Protein AF-A0A9D7EDC9-F1 (afdb_monomer)

Structure (mmCIF, N/CA/C/O backbone):
data_AF-A0A9D7EDC9-F1
#
_entry.id   AF-A0A9D7EDC9-F1
#
loop_
_atom_site.group_PDB
_atom_site.id
_atom_site.type_symbol
_atom_site.label_atom_id
_atom_site.label_alt_id
_atom_site.label_comp_id
_atom_site.label_asym_id
_atom_site.label_entity_id
_atom_site.label_seq_id
_atom_site.pdbx_PDB_ins_code
_atom_site.Cartn_x
_atom_site.Cartn_y
_atom_site.Cartn_z
_atom_site.occupancy
_atom_site.B_iso_or_equiv
_atom_site.auth_seq_id
_atom_site.auth_comp_id
_atom_site.auth_asym_id
_atom_site.auth_atom_id
_atom_site.pdbx_PDB_model_num
ATOM 1 N N . MET A 1 1 ? 20.509 -3.821 -21.808 1.00 54.62 1 MET A N 1
ATOM 2 C CA . MET A 1 1 ? 20.267 -2.804 -20.763 1.00 54.62 1 MET A CA 1
ATOM 3 C C . MET A 1 1 ? 21.553 -2.611 -19.961 1.00 54.62 1 MET A C 1
ATOM 5 O O . MET A 1 1 ? 22.089 -3.601 -19.484 1.00 54.62 1 MET A O 1
ATOM 9 N N . ASN A 1 2 ? 22.104 -1.391 -19.875 1.00 58.62 2 ASN A N 1
ATOM 10 C CA . ASN A 1 2 ? 23.350 -1.155 -19.127 1.00 58.62 2 ASN A CA 1
ATOM 11 C C . ASN A 1 2 ? 23.104 -1.419 -17.639 1.00 58.62 2 ASN A C 1
ATOM 13 O O . ASN A 1 2 ? 22.268 -0.752 -17.029 1.00 58.62 2 ASN A O 1
ATOM 17 N N . SER A 1 3 ? 23.853 -2.354 -17.060 1.00 67.19 3 SER A N 1
ATOM 18 C CA . SER A 1 3 ? 23.804 -2.775 -15.651 1.00 67.19 3 SER A CA 1
ATOM 19 C C . SER A 1 3 ? 23.812 -1.598 -14.663 1.00 67.19 3 SER A C 1
ATOM 21 O O . SER A 1 3 ? 23.174 -1.660 -13.618 1.00 67.19 3 SER A O 1
ATOM 23 N N . GLN A 1 4 ? 24.426 -0.473 -15.038 1.00 73.06 4 GLN A N 1
ATOM 24 C CA . GLN A 1 4 ? 24.427 0.774 -14.268 1.00 73.06 4 GLN A CA 1
ATOM 25 C C . GLN A 1 4 ? 23.035 1.402 -14.064 1.00 73.06 4 GLN A C 1
ATOM 27 O O . GLN A 1 4 ? 22.749 1.901 -12.979 1.00 73.06 4 GLN A O 1
ATOM 32 N N . LYS A 1 5 ? 22.142 1.362 -15.065 1.00 70.62 5 LYS A N 1
ATOM 33 C CA . LYS A 1 5 ? 20.7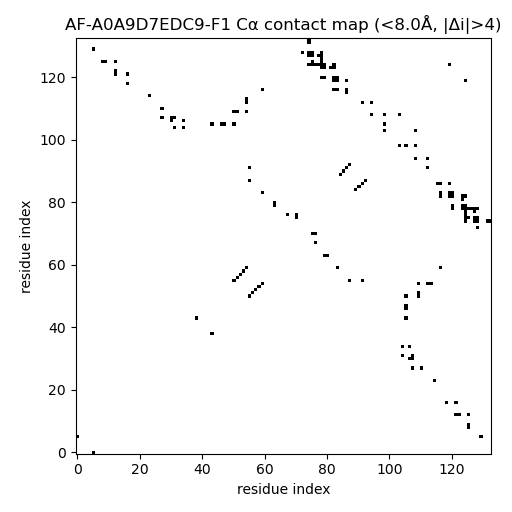76 1.913 -14.936 1.00 70.62 5 LYS A CA 1
ATOM 34 C C . LYS A 1 5 ? 19.912 1.070 -13.996 1.00 70.62 5 LYS A C 1
ATOM 36 O O . LYS A 1 5 ? 19.092 1.613 -13.264 1.00 70.62 5 LYS A O 1
ATOM 41 N N . LEU A 1 6 ? 20.138 -0.243 -13.999 1.00 68.19 6 LEU A N 1
ATOM 42 C CA . LEU A 1 6 ? 19.433 -1.210 -13.159 1.00 68.19 6 LEU A CA 1
ATOM 43 C C 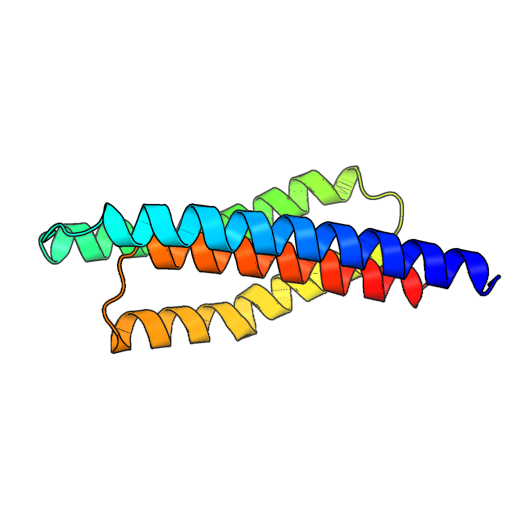. LEU A 1 6 ? 19.824 -1.030 -11.686 1.00 68.19 6 LEU A C 1
ATOM 45 O O . LEU A 1 6 ? 18.958 -0.903 -10.825 1.00 68.19 6 LEU A O 1
ATOM 49 N N . ILE A 1 7 ? 21.128 -0.905 -11.416 1.00 76.44 7 ILE A N 1
ATOM 50 C CA . ILE A 1 7 ? 21.655 -0.622 -10.073 1.00 76.44 7 ILE A CA 1
ATOM 51 C C . ILE A 1 7 ? 21.102 0.704 -9.541 1.00 76.44 7 ILE A C 1
ATOM 53 O O . ILE A 1 7 ? 20.671 0.771 -8.393 1.00 76.44 7 ILE A O 1
ATOM 57 N N . LEU A 1 8 ? 21.059 1.746 -10.377 1.00 77.88 8 LEU A N 1
ATOM 58 C CA . LEU A 1 8 ? 20.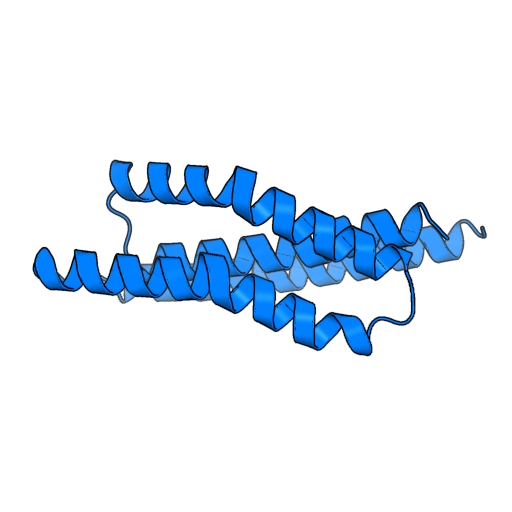551 3.054 -9.969 1.00 77.88 8 LEU A CA 1
ATOM 59 C C . LEU A 1 8 ? 19.045 3.024 -9.663 1.00 77.88 8 LEU A C 1
ATOM 61 O O . LEU A 1 8 ? 18.624 3.571 -8.650 1.00 77.88 8 LEU A O 1
ATOM 65 N N . ALA A 1 9 ? 18.238 2.338 -10.475 1.00 70.31 9 ALA A N 1
ATOM 66 C CA . ALA A 1 9 ? 16.804 2.183 -10.223 1.00 70.31 9 ALA A CA 1
ATOM 67 C C . ALA A 1 9 ? 16.514 1.405 -8.926 1.00 70.31 9 ALA A C 1
ATOM 69 O O . ALA A 1 9 ? 15.660 1.816 -8.141 1.00 70.31 9 ALA A O 1
ATOM 70 N N . VAL A 1 10 ? 17.261 0.326 -8.661 1.00 76.44 10 VAL A N 1
ATOM 71 C CA . VAL A 1 10 ? 17.145 -0.447 -7.413 1.00 76.44 10 VAL A CA 1
ATOM 72 C C . VAL A 1 10 ? 17.588 0.382 -6.208 1.00 76.44 10 VAL A C 1
ATOM 74 O O . VAL A 1 10 ? 16.917 0.362 -5.180 1.00 76.44 10 VAL A O 1
ATOM 77 N N . ALA A 1 11 ? 18.670 1.155 -6.332 1.00 80.00 11 ALA A N 1
ATOM 78 C CA . ALA A 1 11 ? 19.141 2.033 -5.265 1.00 80.00 11 A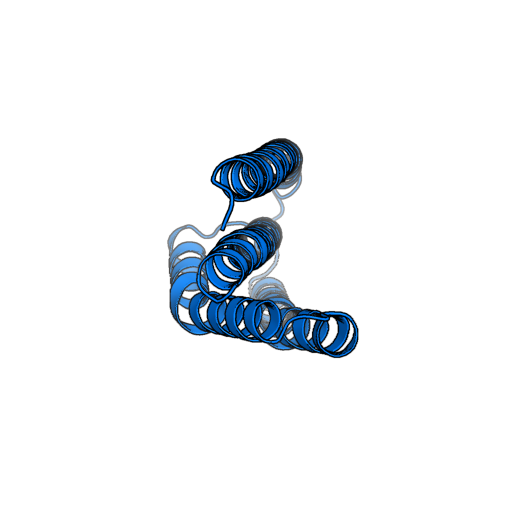LA A CA 1
ATOM 79 C C . ALA A 1 11 ? 18.116 3.130 -4.936 1.00 80.00 11 ALA A C 1
ATOM 81 O O . ALA A 1 11 ? 17.803 3.344 -3.768 1.00 80.00 11 ALA A O 1
ATOM 82 N N . VAL A 1 12 ? 17.541 3.782 -5.951 1.00 79.19 12 VAL A N 1
ATOM 83 C CA . VAL A 1 12 ? 16.517 4.823 -5.765 1.00 79.19 12 VAL A CA 1
ATOM 84 C C . VAL A 1 12 ? 15.252 4.246 -5.129 1.00 79.19 12 VAL A C 1
ATOM 86 O O . VAL A 1 12 ? 14.741 4.818 -4.168 1.00 79.19 12 VAL A O 1
ATOM 89 N N . ALA A 1 13 ? 14.772 3.093 -5.603 1.00 73.81 13 ALA A N 1
ATOM 90 C CA . ALA A 1 13 ? 13.610 2.430 -5.014 1.00 73.81 13 ALA A CA 1
ATOM 91 C C . ALA A 1 13 ? 13.880 1.961 -3.576 1.00 73.81 13 ALA A C 1
ATOM 93 O O . ALA A 1 13 ? 13.030 2.130 -2.705 1.00 73.81 13 ALA A O 1
ATOM 94 N N . GLY A 1 14 ? 15.076 1.438 -3.297 1.00 76.12 14 GLY A N 1
ATOM 95 C CA . GLY A 1 14 ? 15.496 1.051 -1.951 1.00 76.12 14 GLY A CA 1
ATOM 96 C C . GLY A 1 14 ? 15.539 2.236 -0.986 1.00 76.12 14 GLY A C 1
ATOM 97 O O . GLY A 1 14 ? 15.015 2.145 0.121 1.00 76.12 14 GLY A O 1
ATOM 98 N N . ILE A 1 15 ? 16.087 3.377 -1.415 1.00 82.12 15 ILE A N 1
ATOM 99 C CA . ILE A 1 15 ? 16.089 4.614 -0.620 1.00 82.12 15 ILE A CA 1
ATOM 100 C C . ILE A 1 15 ? 14.656 5.094 -0.375 1.00 82.12 15 ILE A C 1
ATOM 102 O O . ILE A 1 15 ? 14.316 5.426 0.759 1.00 82.12 15 ILE A O 1
ATOM 106 N N . ALA A 1 16 ? 13.797 5.082 -1.398 1.00 76.12 16 ALA A N 1
ATOM 107 C CA . ALA A 1 16 ? 12.392 5.454 -1.249 1.00 76.12 16 ALA A CA 1
ATOM 108 C C . ALA A 1 16 ? 11.673 4.557 -0.227 1.00 76.12 16 ALA A C 1
ATOM 110 O O . ALA A 1 16 ? 10.952 5.065 0.630 1.00 76.12 16 ALA A O 1
ATOM 111 N N . LEU A 1 17 ? 11.921 3.244 -0.257 1.00 77.88 17 LEU A N 1
ATOM 112 C CA . LEU A 1 17 ? 11.375 2.292 0.713 1.00 77.88 17 LEU A CA 1
ATOM 113 C C . LEU A 1 17 ? 11.903 2.521 2.133 1.00 77.88 17 LEU A C 1
ATOM 115 O O . LEU A 1 17 ? 11.135 2.411 3.083 1.00 77.88 17 LEU A O 1
ATOM 119 N N . LEU A 1 18 ? 13.180 2.874 2.298 1.00 80.31 18 LEU A N 1
ATOM 120 C CA . LEU A 1 18 ? 13.754 3.186 3.611 1.00 80.31 18 LEU A CA 1
ATOM 121 C C . LEU A 1 18 ? 13.181 4.476 4.201 1.00 80.31 18 LEU A C 1
ATOM 123 O O . LEU A 1 18 ? 12.839 4.510 5.383 1.00 80.31 18 LEU A O 1
ATOM 127 N N . VAL A 1 19 ? 13.043 5.523 3.383 1.00 80.00 19 VAL A N 1
ATOM 128 C CA . VAL A 1 19 ? 12.387 6.776 3.787 1.00 80.00 19 VAL A CA 1
ATOM 129 C C . VAL A 1 19 ? 10.946 6.493 4.184 1.00 80.00 19 VAL A C 1
ATOM 131 O O . VAL A 1 19 ? 10.483 6.968 5.221 1.00 80.00 19 VAL A O 1
ATOM 134 N N . LEU A 1 20 ? 10.257 5.667 3.398 1.00 75.38 20 LEU A N 1
ATOM 135 C CA . LEU A 1 20 ? 8.912 5.248 3.726 1.00 75.38 20 LEU A CA 1
ATOM 136 C C . LEU A 1 20 ? 8.871 4.508 5.079 1.00 75.38 20 LEU A C 1
ATOM 138 O O . LEU A 1 20 ? 8.146 4.900 5.990 1.00 75.38 20 LEU A O 1
ATOM 142 N N . GLU A 1 21 ? 9.685 3.481 5.273 1.00 77.31 21 GLU A N 1
ATOM 143 C CA . GLU A 1 21 ? 9.693 2.713 6.521 1.00 77.31 21 GLU A CA 1
ATOM 144 C C . GLU A 1 21 ? 10.027 3.580 7.752 1.00 77.31 21 GLU A C 1
ATOM 146 O O . GLU A 1 21 ? 9.464 3.383 8.832 1.00 77.31 21 GLU A O 1
ATOM 151 N N . TYR A 1 22 ? 10.883 4.593 7.593 1.00 80.00 22 TYR A N 1
ATOM 152 C CA . TYR A 1 22 ? 11.163 5.576 8.640 1.00 80.00 22 TYR A CA 1
ATOM 153 C C . TYR A 1 22 ? 9.923 6.403 9.020 1.00 80.00 22 TYR A C 1
ATOM 155 O O . TYR A 1 22 ? 9.605 6.548 10.209 1.00 80.00 22 TYR A O 1
ATOM 163 N N . PHE A 1 23 ? 9.182 6.902 8.025 1.00 78.75 23 PHE A N 1
ATOM 164 C CA . PHE A 1 23 ? 7.917 7.605 8.254 1.00 78.75 23 PHE A CA 1
ATOM 165 C C . PHE A 1 23 ? 6.881 6.696 8.916 1.00 78.75 23 PHE A C 1
ATOM 167 O O . PHE A 1 23 ? 6.243 7.109 9.889 1.00 78.75 23 PHE A O 1
ATOM 174 N N . ARG A 1 24 ? 6.771 5.442 8.458 1.00 78.75 24 ARG A N 1
ATOM 175 C CA . ARG A 1 24 ? 5.865 4.437 9.026 1.00 78.75 24 ARG A CA 1
ATOM 176 C C . ARG A 1 24 ? 6.068 4.282 10.521 1.00 78.75 24 ARG A C 1
ATOM 178 O O . ARG A 1 24 ? 5.124 4.422 11.292 1.00 78.75 24 ARG A O 1
ATOM 185 N N . ARG A 1 25 ? 7.309 4.024 10.937 1.00 76.56 25 ARG A N 1
ATOM 186 C CA . ARG A 1 25 ? 7.653 3.759 12.342 1.00 76.56 25 ARG A CA 1
ATOM 187 C C . ARG A 1 25 ? 7.387 4.964 13.233 1.00 76.56 25 ARG A C 1
ATOM 189 O O . ARG A 1 25 ? 6.854 4.807 14.330 1.00 76.56 25 ARG A O 1
ATOM 196 N N . THR A 1 26 ? 7.706 6.158 12.743 1.00 75.12 26 THR A N 1
ATOM 197 C CA . THR A 1 26 ? 7.489 7.406 13.482 1.00 75.12 26 THR A CA 1
ATOM 198 C C . THR A 1 26 ? 5.998 7.666 13.711 1.00 75.12 26 THR A C 1
ATOM 200 O O . THR A 1 26 ? 5.587 7.942 14.836 1.00 75.12 26 THR A O 1
ATOM 203 N N . PHE A 1 27 ? 5.164 7.518 12.678 1.00 71.62 27 PHE A N 1
ATOM 204 C CA . PHE A 1 27 ? 3.720 7.748 12.789 1.00 71.62 27 PHE A CA 1
ATOM 205 C C . PHE A 1 27 ? 2.976 6.625 13.520 1.00 71.62 27 PHE A C 1
ATOM 207 O O . PHE A 1 27 ? 2.085 6.918 14.319 1.00 71.62 27 PHE A O 1
ATOM 214 N N . ALA A 1 28 ? 3.368 5.363 13.326 1.00 68.62 28 ALA A N 1
ATOM 215 C CA . ALA A 1 28 ? 2.803 4.223 14.047 1.00 68.62 28 ALA A CA 1
ATOM 216 C C . ALA A 1 28 ? 2.951 4.393 15.567 1.00 68.62 28 ALA A C 1
ATOM 218 O O . ALA A 1 28 ? 1.984 4.213 16.307 1.00 68.62 28 ALA A O 1
ATOM 219 N N . GLY A 1 29 ? 4.129 4.825 16.033 1.00 64.69 29 GLY A N 1
ATOM 220 C CA . GLY A 1 29 ? 4.368 5.096 17.453 1.00 64.69 29 GLY A CA 1
ATOM 221 C C . GLY A 1 29 ? 3.481 6.210 18.023 1.00 64.69 29 GLY A C 1
ATOM 222 O O . GLY A 1 29 ? 3.070 6.137 19.179 1.00 64.69 29 GLY A O 1
ATOM 223 N N . ILE A 1 30 ? 3.136 7.217 17.214 1.00 68.50 30 ILE A N 1
ATOM 224 C CA . ILE A 1 30 ? 2.244 8.318 17.615 1.00 68.50 30 ILE A CA 1
ATOM 225 C C . ILE A 1 30 ? 0.784 7.848 17.674 1.00 68.50 30 ILE A C 1
ATOM 227 O O . ILE A 1 30 ? 0.068 8.193 18.614 1.00 68.50 30 ILE A O 1
ATOM 231 N N . LEU A 1 31 ? 0.346 7.050 16.697 1.00 64.69 31 LEU A N 1
ATOM 232 C CA . LEU A 1 31 ? -1.023 6.534 16.599 1.00 64.69 31 LEU A CA 1
ATOM 233 C C . LEU A 1 31 ? -1.369 5.577 17.743 1.00 64.69 31 LEU A C 1
ATOM 235 O O . LEU A 1 31 ? -2.428 5.724 18.351 1.00 64.69 31 LEU A O 1
ATOM 239 N N . ILE A 1 32 ? -0.459 4.661 18.088 1.00 64.06 32 ILE A N 1
ATOM 240 C CA . ILE A 1 32 ? -0.656 3.703 19.189 1.00 64.06 32 ILE A CA 1
ATOM 241 C C . ILE A 1 32 ? -0.793 4.428 20.536 1.00 64.06 32 ILE A C 1
ATOM 243 O O . ILE A 1 32 ? -1.563 4.008 21.389 1.00 64.06 32 ILE A O 1
ATOM 247 N N . ARG A 1 33 ? -0.078 5.544 20.729 1.00 62.19 33 ARG A N 1
ATOM 248 C CA . ARG A 1 33 ? -0.062 6.282 22.003 1.00 62.19 33 ARG A CA 1
ATOM 249 C C . ARG A 1 33 ? -1.280 7.187 22.217 1.00 62.19 33 ARG A C 1
ATOM 251 O O . ARG A 1 33 ? -1.510 7.616 23.342 1.00 62.19 33 ARG A O 1
ATOM 258 N N . LYS A 1 34 ? -2.005 7.535 21.147 1.00 58.91 34 LYS A N 1
ATOM 259 C CA . LYS A 1 34 ? -3.139 8.479 21.176 1.00 58.91 34 LYS A CA 1
ATOM 260 C C . LYS A 1 34 ? -4.510 7.806 21.169 1.00 58.91 34 LYS A C 1
ATOM 262 O O . LYS A 1 34 ? -5.467 8.422 21.626 1.00 58.91 34 LYS A O 1
ATOM 267 N N . PHE A 1 35 ? -4.617 6.591 20.635 1.00 57.31 35 PHE A N 1
ATOM 268 C CA . PHE A 1 35 ? -5.886 5.871 20.520 1.00 57.31 35 PHE A CA 1
ATOM 269 C C . PHE A 1 35 ? -6.039 4.847 21.642 1.00 57.31 35 PHE A C 1
ATOM 271 O O . PHE A 1 35 ? -5.937 3.644 21.427 1.00 57.31 35 PHE A O 1
ATOM 278 N N . ASP A 1 36 ? -6.303 5.365 22.837 1.00 49.91 36 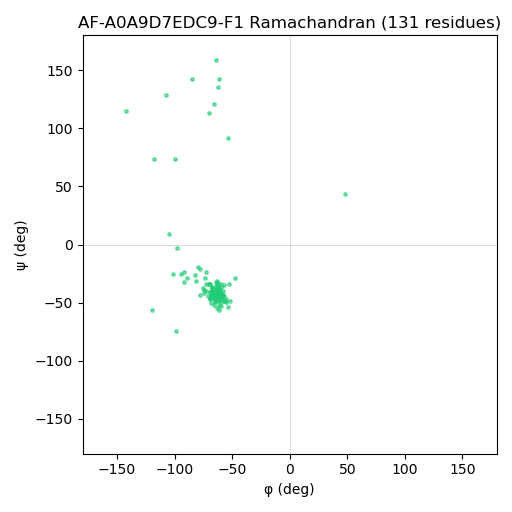ASP A N 1
ATOM 279 C CA . ASP A 1 36 ? -6.781 4.603 23.986 1.00 49.91 36 ASP A CA 1
ATOM 280 C C . ASP A 1 36 ? -8.160 5.162 24.346 1.00 49.91 36 ASP A C 1
ATOM 282 O O . ASP A 1 36 ? -8.291 5.986 25.242 1.00 49.91 36 ASP A O 1
ATOM 286 N N . LEU A 1 37 ? -9.177 4.858 23.535 1.00 50.94 37 LEU A N 1
ATOM 287 C CA . LEU A 1 37 ? -10.535 5.360 23.747 1.00 50.94 37 LEU A CA 1
ATOM 288 C C . LEU A 1 37 ? -11.555 4.283 23.383 1.00 50.94 37 LEU A C 1
ATOM 290 O O . LEU A 1 37 ? -11.698 3.865 22.236 1.00 50.94 37 LEU A O 1
ATOM 294 N N . SER A 1 38 ? -12.256 3.856 24.426 1.00 52.25 38 SER A N 1
ATOM 295 C CA . SER A 1 38 ? -13.472 3.060 24.433 1.00 52.25 38 SER A CA 1
ATOM 296 C C . SER A 1 38 ? -14.559 3.702 23.561 1.00 52.25 38 SER A C 1
ATOM 298 O O . SER A 1 38 ? -15.334 4.532 24.038 1.00 52.25 38 SER A O 1
ATOM 300 N N . GLU A 1 39 ? -14.623 3.334 22.285 1.00 53.22 39 GLU A N 1
ATOM 301 C CA . GLU A 1 39 ? -15.780 3.632 21.439 1.00 53.22 39 GLU A CA 1
ATOM 302 C C . GLU A 1 39 ? -16.860 2.559 21.604 1.00 53.22 39 GLU A C 1
ATOM 304 O O . GLU A 1 39 ? -16.580 1.368 21.753 1.00 53.22 39 GLU A O 1
ATOM 309 N N . SER A 1 40 ? -18.118 2.998 21.587 1.00 56.00 40 SER A N 1
ATOM 310 C CA . SER A 1 40 ? -19.285 2.123 21.591 1.00 56.00 40 SER A CA 1
ATOM 311 C C . SER A 1 40 ? -19.303 1.237 20.338 1.00 56.00 40 SER A C 1
ATOM 313 O O . SER A 1 40 ? -18.958 1.665 19.235 1.00 56.00 40 SER A O 1
ATOM 315 N N . VAL A 1 41 ? -19.735 -0.015 20.514 1.00 57.12 41 VAL A N 1
ATOM 316 C CA . VAL A 1 41 ? -19.676 -1.091 19.503 1.00 57.12 41 VAL A CA 1
ATOM 317 C C . VAL A 1 41 ? -20.307 -0.691 18.156 1.00 57.12 41 VAL A C 1
ATOM 319 O O . VAL A 1 41 ? -19.817 -1.088 17.100 1.00 57.12 41 VAL A O 1
ATOM 322 N N . GLU A 1 42 ? -21.355 0.135 18.171 1.00 53.16 42 GLU A N 1
ATOM 323 C CA . GLU A 1 42 ? -22.052 0.602 16.963 1.00 53.16 42 GLU A CA 1
ATOM 324 C C . GLU A 1 42 ? -21.250 1.636 16.156 1.00 53.16 42 GLU A C 1
ATOM 326 O O . GLU A 1 42 ? -21.190 1.551 14.927 1.00 53.16 42 GLU A O 1
ATOM 331 N N . VAL A 1 43 ? -20.576 2.574 16.830 1.00 58.09 43 VAL A N 1
ATOM 332 C CA . VAL A 1 43 ? -19.711 3.576 16.179 1.00 58.09 43 VAL A CA 1
ATOM 333 C C . VAL A 1 43 ? -18.462 2.901 15.617 1.00 58.09 43 VAL A C 1
ATOM 335 O O . VAL A 1 43 ? -18.009 3.247 14.527 1.00 58.09 43 VAL A O 1
ATOM 338 N N . GLN A 1 44 ? -17.966 1.870 16.302 1.00 61.91 44 GLN A N 1
ATOM 339 C CA . GLN A 1 44 ? -16.818 1.080 15.869 1.00 61.91 44 GLN A CA 1
ATOM 340 C C . GLN A 1 44 ? -17.115 0.259 14.604 1.00 61.91 44 GLN A C 1
ATOM 342 O O . GLN A 1 44 ? -16.258 0.135 13.730 1.00 61.91 44 GLN A O 1
ATOM 347 N N . LEU A 1 45 ? -18.334 -0.272 14.465 1.00 58.69 45 LEU A N 1
ATOM 348 C CA . LEU A 1 45 ? -18.772 -0.995 13.268 1.00 58.69 45 LEU A CA 1
ATOM 349 C C . LEU A 1 45 ? -18.935 -0.068 12.063 1.00 58.69 45 LEU A C 1
ATOM 351 O O . LEU A 1 45 ? -18.453 -0.385 10.976 1.00 58.69 45 LEU A O 1
ATOM 355 N N . LEU A 1 46 ? -19.581 1.085 12.252 1.00 59.97 46 LEU A N 1
ATOM 356 C CA . LEU A 1 46 ? -19.817 2.041 11.172 1.00 59.97 46 LEU A CA 1
ATOM 357 C C . LEU A 1 46 ? -18.513 2.711 10.715 1.00 59.97 46 LEU A C 1
ATOM 359 O O . LEU A 1 46 ? -18.275 2.836 9.512 1.00 59.97 46 LEU A O 1
ATOM 363 N N . SER A 1 47 ? -17.635 3.071 11.656 1.00 58.75 47 SER A N 1
ATOM 364 C CA . SER A 1 47 ? -16.307 3.606 11.348 1.00 58.75 47 SER A CA 1
ATOM 365 C C . SER A 1 47 ? -15.435 2.558 10.664 1.00 58.75 47 SER A C 1
ATOM 367 O O . SER A 1 47 ? -14.812 2.868 9.655 1.00 58.75 47 SER A O 1
ATOM 369 N N . SER A 1 48 ? -15.461 1.299 11.112 1.00 61.50 48 SER A N 1
ATOM 370 C CA . SER A 1 48 ? -14.743 0.205 10.448 1.00 61.50 48 SER A CA 1
ATOM 371 C C . SER A 1 48 ? -15.278 -0.068 9.046 1.00 61.50 48 SER A C 1
ATOM 373 O O . SER A 1 48 ? -14.489 -0.302 8.137 1.00 61.50 48 SER A O 1
ATOM 375 N N . PHE A 1 49 ? -16.594 -0.004 8.827 1.00 64.25 49 PHE A N 1
ATOM 376 C CA . PHE A 1 49 ? -17.178 -0.176 7.497 1.00 64.25 49 PHE A CA 1
ATOM 377 C C . PHE A 1 49 ? -16.790 0.964 6.551 1.00 64.25 49 PHE A C 1
ATOM 379 O O . PHE A 1 49 ? -16.374 0.698 5.427 1.00 64.25 49 PHE A O 1
ATOM 386 N N . LEU A 1 50 ? -16.857 2.219 7.002 1.00 65.19 50 LEU A N 1
ATOM 387 C CA . LEU A 1 50 ? -16.440 3.383 6.214 1.00 65.19 50 LEU A CA 1
ATOM 388 C C . LEU A 1 50 ? -14.939 3.379 5.928 1.00 65.19 50 LEU A C 1
ATOM 390 O O . LEU A 1 50 ? -14.538 3.597 4.790 1.00 65.19 50 LEU A O 1
ATOM 394 N N . ILE A 1 51 ? -14.112 3.086 6.931 1.00 66.38 51 ILE A N 1
ATOM 395 C CA . ILE A 1 51 ? -12.659 2.963 6.782 1.00 66.38 51 ILE A CA 1
ATOM 396 C C . ILE A 1 51 ? -12.334 1.841 5.799 1.00 66.38 51 ILE A C 1
ATOM 398 O O . ILE A 1 51 ? -11.540 2.050 4.885 1.00 66.38 51 ILE A O 1
ATOM 402 N N . ASN A 1 52 ? -12.990 0.685 5.919 1.00 61.72 52 ASN A N 1
ATOM 403 C CA . ASN A 1 52 ? -12.812 -0.407 4.973 1.00 61.72 52 ASN A CA 1
ATOM 404 C C . ASN A 1 52 ? -13.283 0.003 3.575 1.00 61.72 52 ASN A C 1
ATOM 406 O O . ASN A 1 52 ? -12.532 -0.135 2.627 1.00 61.72 52 ASN A O 1
ATOM 410 N N . PHE A 1 53 ? -14.463 0.583 3.397 1.00 64.50 53 PHE A N 1
ATOM 411 C CA . PHE A 1 53 ? -14.932 0.980 2.069 1.00 64.50 53 PHE A CA 1
ATOM 412 C C . PHE A 1 53 ? -14.019 2.034 1.414 1.00 64.50 53 PHE A C 1
ATOM 414 O O . PHE A 1 53 ? -13.638 1.909 0.246 1.00 64.50 53 PHE A O 1
ATOM 421 N N . VAL A 1 54 ? -13.598 3.043 2.178 1.00 69.12 54 VAL A N 1
ATOM 422 C CA . VAL A 1 54 ? -12.740 4.121 1.681 1.00 69.12 54 VAL A CA 1
ATOM 423 C C . VAL A 1 54 ? -11.333 3.610 1.372 1.00 69.12 54 VAL A C 1
ATOM 425 O O . VAL A 1 54 ? -10.812 3.889 0.297 1.00 69.12 54 VAL A O 1
ATOM 428 N N . LEU A 1 55 ? -10.718 2.830 2.259 1.00 64.44 55 LEU A N 1
ATOM 429 C CA . LEU A 1 55 ? -9.344 2.353 2.065 1.00 64.44 55 LEU A CA 1
ATOM 430 C C . LEU A 1 55 ? -9.241 1.129 1.160 1.00 64.44 55 LEU A C 1
ATOM 432 O O . LEU A 1 55 ? -8.202 0.929 0.539 1.00 64.44 55 LEU A O 1
ATOM 436 N N . CYS A 1 56 ? -10.291 0.313 1.080 1.00 57.59 56 CYS A N 1
ATOM 437 C CA . CYS A 1 56 ? -10.269 -0.941 0.331 1.00 57.59 56 CYS A CA 1
ATOM 438 C C . CYS A 1 56 ? -10.808 -0.793 -1.090 1.00 57.59 56 CYS A C 1
ATOM 440 O O . CYS A 1 56 ? -10.426 -1.577 -1.954 1.00 57.59 56 CYS A O 1
ATOM 442 N N . VAL A 1 57 ? -11.675 0.191 -1.347 1.00 62.97 57 VAL A N 1
ATOM 443 C CA . VAL A 1 57 ? -12.313 0.364 -2.661 1.00 62.97 57 VAL A CA 1
ATOM 444 C C . VAL A 1 57 ? -11.966 1.717 -3.264 1.00 62.97 57 VAL A C 1
ATOM 446 O O . VAL A 1 57 ? -11.404 1.775 -4.357 1.00 62.97 57 VAL A O 1
ATOM 449 N N . MET A 1 58 ? -12.248 2.809 -2.550 1.00 68.00 58 MET A N 1
ATOM 450 C CA . MET A 1 58 ? -12.045 4.159 -3.088 1.00 68.00 58 MET A CA 1
ATOM 451 C C . MET A 1 58 ? -10.567 4.489 -3.273 1.00 68.00 58 MET A C 1
ATOM 453 O O . MET A 1 58 ? -10.171 4.921 -4.346 1.00 68.00 58 MET A O 1
ATOM 457 N N . LEU A 1 59 ? -9.732 4.278 -2.260 1.00 71.50 59 LEU A N 1
ATOM 458 C CA . LEU A 1 59 ? -8.341 4.719 -2.283 1.00 71.50 59 LEU A CA 1
ATOM 459 C C . LEU A 1 59 ? -7.499 3.988 -3.353 1.00 71.50 59 LEU A C 1
ATOM 461 O O . LEU A 1 59 ? -6.829 4.675 -4.125 1.00 71.50 59 LEU A O 1
ATOM 465 N N . PRO A 1 60 ? -7.593 2.653 -3.518 1.00 67.50 60 PRO A N 1
ATOM 466 C CA . PRO A 1 60 ? -6.958 1.934 -4.622 1.00 67.50 60 PRO A CA 1
ATOM 467 C C . PRO A 1 60 ? -7.429 2.438 -5.995 1.00 67.50 60 PRO A C 1
ATOM 469 O O . PRO A 1 60 ? -6.611 2.694 -6.879 1.00 67.50 60 PRO A O 1
ATOM 472 N N . ALA A 1 61 ? -8.743 2.626 -6.167 1.00 70.69 61 ALA A N 1
ATOM 473 C CA . ALA A 1 61 ? -9.336 3.058 -7.430 1.00 70.69 61 ALA A CA 1
ATOM 474 C C . ALA A 1 61 ? -8.972 4.507 -7.787 1.00 70.69 61 ALA A C 1
ATOM 476 O O . ALA A 1 61 ? -8.607 4.789 -8.927 1.00 70.69 61 ALA A O 1
ATOM 477 N N . VAL A 1 62 ? -9.014 5.419 -6.814 1.00 75.81 62 VAL A N 1
ATOM 478 C CA . VAL A 1 62 ? -8.654 6.832 -6.982 1.00 75.81 62 VAL A CA 1
ATOM 479 C C . VAL A 1 62 ? -7.172 6.957 -7.307 1.00 75.81 62 VAL A C 1
ATOM 481 O O . VAL A 1 62 ? -6.837 7.621 -8.287 1.00 75.81 62 VAL A O 1
ATOM 484 N N . ILE A 1 63 ? -6.294 6.273 -6.561 1.00 72.75 63 ILE A N 1
ATOM 485 C CA . ILE A 1 63 ? -4.848 6.273 -6.824 1.00 72.75 63 ILE A CA 1
ATOM 486 C C . ILE A 1 63 ? -4.562 5.736 -8.225 1.00 72.75 63 ILE A C 1
ATOM 488 O O . ILE A 1 63 ? -3.814 6.363 -8.973 1.00 72.75 63 ILE A O 1
ATOM 492 N N . TYR A 1 64 ? -5.185 4.623 -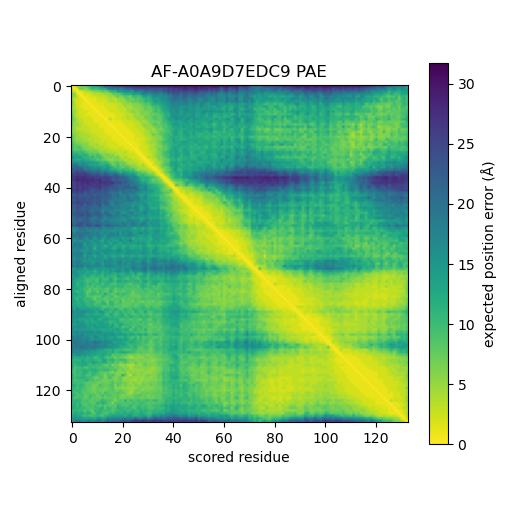8.619 1.00 71.62 64 TYR A N 1
ATOM 493 C CA . TYR A 1 64 ? -5.020 4.106 -9.973 1.00 71.62 64 TYR A CA 1
ATOM 494 C C . TYR A 1 64 ? -5.507 5.104 -11.021 1.00 71.62 64 TYR A C 1
ATOM 496 O O . TYR A 1 64 ? -4.768 5.402 -11.950 1.00 71.62 64 TYR A O 1
ATOM 504 N N . SER A 1 65 ? -6.709 5.666 -10.859 1.00 73.06 65 SER A N 1
ATOM 505 C CA . SER A 1 65 ? -7.287 6.609 -11.824 1.00 73.06 65 SER A CA 1
ATOM 506 C C . SER A 1 65 ? -6.460 7.888 -11.975 1.00 73.06 65 SER A C 1
ATOM 508 O O . SER A 1 65 ? -6.338 8.402 -13.082 1.00 73.06 65 SER A O 1
ATOM 510 N N . ALA A 1 66 ? -5.850 8.370 -10.888 1.00 75.88 66 ALA A N 1
ATOM 511 C CA . ALA A 1 66 ? -5.014 9.562 -10.890 1.00 75.88 66 ALA A CA 1
ATOM 512 C C . ALA A 1 66 ? -3.646 9.293 -11.531 1.00 75.88 66 ALA A C 1
ATOM 514 O O . ALA A 1 66 ? -3.129 10.129 -12.269 1.00 75.88 66 ALA A O 1
ATOM 515 N N . LEU A 1 67 ? -3.063 8.118 -11.279 1.00 70.75 67 LEU A N 1
ATOM 516 C CA . LEU A 1 67 ? -1.750 7.755 -11.809 1.00 70.75 67 LEU A CA 1
ATOM 517 C C . LEU A 1 67 ? -1.814 7.250 -13.253 1.00 70.75 67 LEU A C 1
ATOM 519 O O . LEU A 1 67 ? -0.886 7.488 -14.022 1.00 70.75 67 LEU A O 1
ATOM 523 N N . TYR A 1 68 ? -2.902 6.596 -13.659 1.00 72.19 68 TYR A N 1
ATOM 524 C CA . TYR A 1 68 ? -3.066 6.016 -14.992 1.00 72.19 68 TYR A CA 1
ATOM 525 C C . TYR A 1 68 ? -2.780 6.987 -16.158 1.00 72.19 68 TYR A C 1
ATOM 527 O O . TYR A 1 68 ? -2.006 6.606 -17.042 1.00 72.19 68 TYR A O 1
ATOM 535 N N . PRO A 1 69 ? -3.324 8.224 -16.189 1.00 73.75 69 PRO A N 1
ATOM 536 C CA . PRO A 1 69 ? -3.056 9.166 -17.277 1.00 73.75 69 PRO A CA 1
ATOM 537 C C 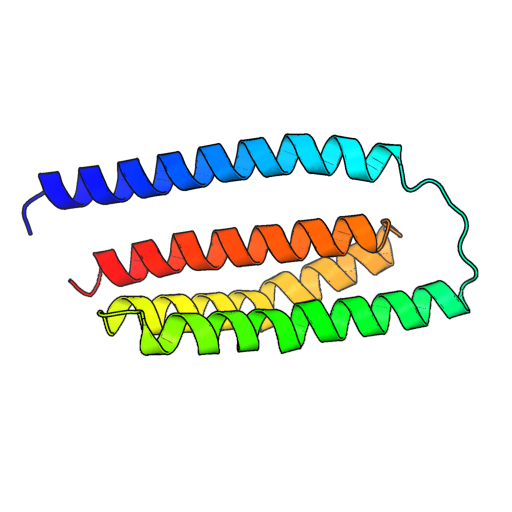. PRO A 1 69 ? -1.637 9.750 -17.239 1.00 73.75 69 PRO A C 1
ATOM 539 O O . PRO A 1 69 ? -1.132 10.175 -18.274 1.00 73.75 69 PRO A O 1
ATOM 542 N N . ILE A 1 70 ? -0.987 9.761 -16.072 1.00 74.25 70 ILE A N 1
ATOM 543 C CA . ILE A 1 70 ? 0.335 10.371 -15.869 1.00 74.25 70 ILE A CA 1
ATOM 544 C C . ILE A 1 70 ? 1.455 9.362 -16.147 1.00 74.25 70 ILE A C 1
ATOM 546 O O . ILE A 1 70 ? 2.547 9.745 -16.558 1.00 74.25 70 ILE A O 1
ATOM 550 N N . LEU A 1 71 ? 1.201 8.066 -15.944 1.00 70.62 71 LEU A N 1
ATOM 551 C CA . LEU A 1 71 ? 2.199 7.015 -16.110 1.00 70.62 71 LEU A CA 1
ATOM 552 C C . LEU A 1 71 ? 2.548 6.821 -17.599 1.00 70.62 71 LEU A C 1
ATOM 554 O O . LEU A 1 71 ? 1.703 6.336 -18.363 1.00 70.62 71 LEU A O 1
ATOM 558 N N . PRO A 1 72 ? 3.789 7.142 -18.018 1.00 66.38 72 PRO A N 1
ATOM 559 C CA . PRO A 1 72 ? 4.180 7.133 -19.428 1.00 66.38 72 PRO A CA 1
ATOM 560 C C . PRO A 1 72 ? 4.446 5.719 -19.961 1.00 66.38 72 PRO A C 1
ATOM 562 O O . PRO A 1 72 ? 4.374 5.490 -21.165 1.00 66.38 72 PRO A O 1
ATOM 565 N N . PHE A 1 73 ? 4.727 4.758 -19.074 1.00 74.31 73 PHE A N 1
ATOM 566 C CA . PHE A 1 73 ? 5.100 3.394 -19.442 1.00 74.31 73 PHE A CA 1
ATOM 567 C C . PHE A 1 73 ? 3.972 2.407 -19.141 1.00 74.31 73 PHE A C 1
ATOM 569 O O . PHE A 1 73 ? 3.476 2.331 -18.014 1.00 74.31 73 PHE A O 1
ATOM 576 N N . THR A 1 74 ? 3.604 1.601 -20.138 1.00 76.31 74 THR A N 1
ATOM 577 C CA . THR A 1 74 ? 2.626 0.507 -20.006 1.00 76.31 74 THR A CA 1
ATOM 578 C C . THR A 1 74 ? 3.033 -0.494 -18.921 1.00 76.31 74 THR A C 1
ATOM 580 O O . THR A 1 74 ? 2.178 -0.953 -18.168 1.00 76.31 74 THR A O 1
ATOM 583 N N . SER A 1 75 ? 4.337 -0.724 -18.761 1.00 73.12 75 SER A N 1
ATOM 584 C CA . SER A 1 75 ? 4.969 -1.564 -17.735 1.00 73.12 75 SER A CA 1
ATOM 585 C C . SER A 1 75 ? 4.691 -1.095 -16.305 1.00 73.12 75 SER A C 1
ATOM 587 O O . SER A 1 75 ? 4.475 -1.900 -15.402 1.00 73.12 75 SER A O 1
ATOM 589 N N . LEU A 1 76 ? 4.667 0.223 -16.080 1.00 74.31 76 LEU A N 1
ATOM 590 C CA . LEU A 1 76 ? 4.285 0.772 -14.781 1.00 74.31 76 LEU A CA 1
ATOM 591 C C . LEU A 1 76 ? 2.787 0.571 -14.559 1.00 74.31 76 LEU A C 1
ATOM 593 O O . LEU A 1 76 ? 2.388 0.103 -13.502 1.00 74.31 76 LEU A O 1
ATOM 597 N N . ARG A 1 77 ? 1.945 0.831 -15.564 1.00 78.06 77 ARG A N 1
ATOM 598 C CA . ARG A 1 77 ? 0.487 0.653 -15.434 1.00 78.06 77 ARG A CA 1
ATOM 599 C C . ARG A 1 77 ? 0.106 -0.781 -15.058 1.00 78.06 77 ARG A C 1
ATOM 601 O O . ARG A 1 77 ? -0.767 -0.963 -14.209 1.00 78.06 77 ARG A O 1
ATOM 608 N N . SER A 1 78 ? 0.774 -1.783 -15.635 1.00 79.25 78 SER A N 1
ATOM 609 C CA . SER A 1 78 ? 0.583 -3.188 -15.260 1.00 79.25 78 SER A CA 1
ATOM 610 C C . SER A 1 78 ? 1.097 -3.484 -13.851 1.00 79.25 78 SER A C 1
ATOM 612 O O . SER A 1 78 ? 0.402 -4.152 -13.092 1.00 79.25 78 SER A O 1
ATOM 614 N N . GLY A 1 79 ? 2.252 -2.940 -13.455 1.00 80.06 79 GLY A N 1
ATOM 615 C CA . GLY A 1 79 ? 2.783 -3.108 -12.097 1.00 80.06 79 GLY A CA 1
ATOM 616 C C . GLY A 1 79 ? 1.876 -2.525 -11.014 1.00 80.06 79 GLY A C 1
ATOM 617 O O . GLY A 1 79 ? 1.617 -3.175 -10.004 1.00 80.06 79 GLY A O 1
ATOM 618 N N . PHE A 1 80 ? 1.318 -1.339 -11.259 1.00 81.00 80 PHE A N 1
ATOM 619 C CA . PHE A 1 80 ? 0.333 -0.718 -10.374 1.00 81.00 80 PHE A CA 1
ATOM 620 C C . PHE A 1 80 ? -0.970 -1.527 -10.317 1.00 81.00 80 PHE A C 1
ATOM 622 O O . PHE A 1 80 ? -1.519 -1.715 -9.237 1.00 81.00 80 PHE A O 1
ATOM 629 N N . PHE A 1 81 ? -1.445 -2.064 -11.443 1.00 81.75 81 PHE A N 1
ATOM 630 C CA . PHE A 1 81 ? -2.626 -2.932 -11.453 1.00 81.75 81 PHE A CA 1
ATOM 631 C C . PHE A 1 81 ? -2.411 -4.213 -10.631 1.00 81.75 81 PHE A C 1
ATOM 633 O O . PHE A 1 81 ? -3.245 -4.562 -9.797 1.00 81.75 81 PHE A O 1
ATOM 640 N N . ILE A 1 82 ? -1.264 -4.877 -10.806 1.00 80.81 82 ILE A N 1
ATOM 641 C CA . ILE A 1 82 ? -0.903 -6.081 -10.044 1.00 80.81 82 ILE A CA 1
ATOM 642 C C . ILE A 1 82 ? -0.786 -5.751 -8.551 1.00 80.81 82 ILE A C 1
ATOM 644 O O . ILE A 1 82 ? -1.279 -6.512 -7.722 1.00 80.81 82 ILE A O 1
ATOM 648 N N . ALA A 1 83 ? -0.202 -4.605 -8.193 1.00 83.00 83 ALA A N 1
ATOM 649 C CA . ALA A 1 83 ? -0.120 -4.154 -6.804 1.00 83.00 83 ALA A CA 1
ATOM 650 C C . ALA A 1 83 ? -1.494 -3.994 -6.153 1.00 83.00 83 ALA A C 1
ATOM 652 O O . ALA A 1 83 ? -1.699 -4.458 -5.032 1.00 83.00 83 ALA A O 1
ATOM 653 N N . LEU A 1 84 ? -2.446 -3.392 -6.864 1.00 80.94 84 LEU A N 1
ATOM 654 C CA . LEU A 1 84 ? -3.812 -3.208 -6.372 1.00 80.94 84 LEU A CA 1
ATOM 655 C C . LEU A 1 84 ? -4.548 -4.542 -6.242 1.00 80.94 84 LEU A C 1
ATOM 657 O O . LEU A 1 84 ? -5.277 -4.746 -5.274 1.00 80.94 84 LEU A O 1
ATOM 661 N N . PHE A 1 85 ? -4.316 -5.468 -7.173 1.00 81.56 85 PHE A N 1
ATOM 662 C CA . PHE A 1 85 ? -4.874 -6.814 -7.105 1.00 81.56 85 PHE A CA 1
ATOM 663 C C . PHE A 1 85 ? -4.334 -7.599 -5.899 1.00 81.56 85 PHE A C 1
ATOM 665 O O . PHE A 1 85 ? -5.111 -8.140 -5.114 1.00 81.56 85 PHE A O 1
ATOM 672 N N . VAL A 1 86 ? -3.011 -7.616 -5.705 1.00 82.75 86 VAL A N 1
ATOM 673 C CA . VAL A 1 86 ? -2.356 -8.284 -4.564 1.00 82.75 86 VAL A CA 1
ATOM 674 C C . VAL A 1 86 ? -2.786 -7.658 -3.239 1.00 82.75 86 VAL A C 1
ATOM 676 O O . VAL A 1 86 ? -3.028 -8.377 -2.267 1.00 82.75 86 VAL A O 1
ATOM 679 N N . PHE A 1 87 ? -2.927 -6.333 -3.202 1.00 83.19 87 PHE A N 1
ATOM 680 C CA . PHE A 1 87 ? -3.449 -5.631 -2.040 1.00 83.19 87 PHE A CA 1
ATOM 681 C C . PHE A 1 87 ? -4.880 -6.080 -1.727 1.00 83.19 87 PHE A C 1
ATOM 683 O O . PHE A 1 87 ? -5.122 -6.595 -0.638 1.00 83.19 87 PHE A O 1
ATOM 690 N N . GLY A 1 88 ? -5.800 -5.960 -2.690 1.00 75.12 88 GLY A N 1
ATOM 691 C CA . GLY A 1 88 ? -7.224 -6.235 -2.490 1.00 75.12 88 GLY A CA 1
ATOM 692 C C . GLY A 1 88 ? -7.554 -7.699 -2.189 1.00 75.12 88 GLY A C 1
ATOM 693 O O . GLY A 1 88 ? -8.408 -7.968 -1.349 1.00 75.12 88 GLY A O 1
ATOM 694 N N . VAL A 1 89 ? -6.875 -8.650 -2.837 1.00 76.88 89 VAL A N 1
ATOM 695 C CA . VAL A 1 89 ? -7.164 -10.090 -2.684 1.00 76.88 89 VAL A CA 1
ATOM 696 C C . VAL A 1 89 ? -6.326 -10.740 -1.583 1.00 76.88 89 VAL A C 1
ATOM 698 O O . VAL A 1 89 ? -6.781 -11.678 -0.935 1.00 76.88 89 VAL A O 1
ATOM 701 N N . GLY A 1 90 ? -5.098 -10.268 -1.365 1.00 79.25 90 GLY A N 1
ATOM 702 C CA . GLY A 1 90 ? -4.158 -10.889 -0.436 1.00 79.25 90 GLY A CA 1
ATOM 703 C C . GLY A 1 90 ? -4.131 -10.197 0.917 1.00 79.25 90 GLY A C 1
ATOM 704 O O . GLY A 1 90 ? -4.627 -10.719 1.915 1.00 79.25 90 GLY A O 1
ATOM 705 N N . GLN A 1 91 ? -3.510 -9.021 0.964 1.00 77.31 91 GLN A N 1
ATOM 706 C CA . GLN A 1 91 ? -3.229 -8.357 2.236 1.00 77.31 91 GLN A CA 1
ATOM 707 C C . GLN A 1 91 ? -4.481 -7.899 2.967 1.00 77.31 91 GLN A C 1
ATOM 709 O O . GLN A 1 91 ? -4.566 -8.027 4.181 1.00 77.31 91 GLN A O 1
ATOM 714 N N . LEU A 1 92 ? -5.460 -7.393 2.237 1.00 72.69 92 LEU A N 1
ATOM 715 C CA . LEU A 1 92 ? -6.653 -6.782 2.796 1.00 72.69 92 LEU A CA 1
ATOM 716 C C . LEU A 1 92 ? -7.497 -7.753 3.648 1.00 72.69 92 LEU A C 1
ATOM 718 O O . LEU A 1 92 ? -7.729 -7.448 4.823 1.00 72.69 92 LEU A O 1
ATOM 722 N N . PRO A 1 93 ? -7.885 -8.954 3.168 1.00 72.38 93 PRO A N 1
ATOM 723 C CA . PRO A 1 93 ? -8.578 -9.929 4.013 1.00 72.38 93 PRO A CA 1
ATOM 724 C C . PRO A 1 93 ? -7.713 -10.435 5.176 1.00 72.38 93 PRO A C 1
ATOM 726 O O . PRO A 1 93 ? -8.239 -10.698 6.260 1.00 72.38 93 PRO A O 1
ATOM 729 N N . LEU A 1 94 ? -6.391 -10.536 4.992 1.00 76.62 94 LEU A N 1
ATOM 730 C CA . LEU A 1 94 ? -5.457 -10.913 6.058 1.00 76.62 94 LEU A CA 1
ATOM 731 C C . LEU A 1 94 ? -5.429 -9.871 7.181 1.00 76.62 94 LEU A C 1
ATOM 733 O O . LEU A 1 94 ? -5.557 -10.226 8.356 1.00 76.62 94 LEU A O 1
ATOM 737 N N . THR A 1 95 ? -5.310 -8.589 6.844 1.00 74.69 95 THR A N 1
ATOM 738 C CA . THR A 1 95 ? -5.271 -7.503 7.825 1.00 74.69 95 THR A CA 1
ATOM 739 C C . THR A 1 95 ? -6.611 -7.352 8.541 1.00 74.69 95 THR A C 1
ATOM 741 O O . THR A 1 95 ? -6.614 -7.203 9.760 1.00 74.69 95 THR A O 1
ATOM 744 N N . ILE A 1 96 ? -7.746 -7.489 7.844 1.00 71.62 96 ILE A N 1
ATOM 745 C CA . ILE A 1 96 ? -9.081 -7.469 8.472 1.00 71.62 96 ILE A CA 1
ATOM 746 C C . ILE A 1 96 ? -9.258 -8.653 9.432 1.00 71.62 96 ILE A C 1
ATOM 748 O O . ILE A 1 96 ? -9.743 -8.484 10.551 1.00 71.62 96 ILE A O 1
ATOM 752 N N . ARG A 1 97 ? -8.831 -9.860 9.039 1.00 74.00 97 ARG A N 1
ATOM 753 C CA . ARG A 1 97 ? -8.876 -11.034 9.924 1.00 74.00 97 ARG A CA 1
ATOM 754 C C . ARG A 1 97 ? -8.027 -10.822 11.178 1.00 74.00 97 ARG A C 1
ATOM 756 O O . ARG A 1 97 ? -8.467 -11.155 12.274 1.00 74.00 97 ARG A O 1
ATOM 763 N N . THR A 1 98 ? -6.847 -10.232 11.013 1.00 73.31 98 THR A N 1
ATOM 764 C CA . THR A 1 98 ? -5.920 -9.921 12.110 1.00 73.31 98 THR A CA 1
ATOM 765 C C . THR A 1 98 ? -6.502 -8.845 13.031 1.00 73.31 98 THR A C 1
ATOM 767 O O . THR A 1 98 ? -6.495 -9.003 14.248 1.00 73.31 98 THR A O 1
ATOM 770 N N . TYR A 1 99 ? -7.102 -7.792 12.473 1.00 72.56 99 TYR A N 1
ATOM 771 C CA . TYR A 1 99 ? -7.826 -6.763 13.221 1.00 72.56 99 TYR A CA 1
ATOM 772 C C . TYR A 1 99 ? -8.927 -7.359 14.101 1.00 72.56 99 TYR A C 1
ATOM 774 O O . TYR A 1 99 ? -8.961 -7.097 15.301 1.00 72.56 99 TYR A O 1
ATOM 782 N N . ASN A 1 100 ? -9.771 -8.221 13.528 1.00 68.31 100 ASN A N 1
ATOM 783 C CA . ASN A 1 100 ? -10.861 -8.861 14.262 1.00 68.31 100 ASN A CA 1
ATOM 784 C C . ASN A 1 100 ? -10.351 -9.769 15.395 1.00 68.31 100 ASN A C 1
ATOM 786 O O . ASN A 1 100 ? -11.019 -9.905 16.417 1.00 68.31 100 ASN A O 1
ATOM 790 N N . GLN A 1 101 ? -9.172 -10.378 15.233 1.00 75.88 101 GLN A N 1
ATOM 791 C CA . GLN A 1 101 ? -8.564 -11.240 16.251 1.00 75.88 101 GLN A CA 1
ATOM 792 C C . GLN A 1 101 ? -7.900 -10.452 17.384 1.00 75.88 101 GLN A C 1
ATOM 794 O O . GLN A 1 101 ? -8.073 -10.803 18.549 1.00 75.88 101 GLN A O 1
ATOM 799 N N . PHE A 1 102 ? -7.159 -9.392 17.061 1.00 73.62 102 PHE A N 1
ATOM 800 C CA . PHE A 1 102 ? -6.357 -8.642 18.033 1.00 73.62 102 PHE A CA 1
ATOM 801 C C . PHE A 1 102 ? -7.038 -7.369 18.551 1.00 73.62 102 PHE A C 1
ATOM 803 O O . PHE A 1 102 ? -6.477 -6.703 19.416 1.00 73.62 102 PHE A O 1
ATOM 810 N N . ARG A 1 103 ? -8.238 -7.033 18.050 1.00 68.94 103 ARG A N 1
ATOM 811 C CA . ARG A 1 103 ? -9.012 -5.828 18.408 1.00 68.94 103 ARG A CA 1
ATOM 812 C C . ARG A 1 103 ? -8.164 -4.553 18.376 1.00 68.94 103 ARG A C 1
ATOM 814 O O . ARG A 1 103 ? -8.220 -3.725 19.280 1.00 68.94 103 ARG A O 1
ATOM 821 N N . LEU A 1 104 ? -7.343 -4.424 17.335 1.00 68.38 104 LEU A N 1
ATOM 822 C CA . LEU A 1 104 ? -6.477 -3.260 17.153 1.00 68.38 104 LEU A CA 1
ATOM 823 C C . LEU A 1 104 ? -7.321 -1.989 16.943 1.00 68.38 104 LEU A C 1
ATOM 825 O O . LEU A 1 104 ? -8.468 -2.090 16.523 1.00 68.38 104 LEU A O 1
ATOM 829 N N . PRO A 1 105 ? -6.792 -0.780 17.184 1.00 70.38 105 PRO A N 1
ATOM 830 C CA . PRO A 1 105 ? -7.495 0.452 16.834 1.00 70.38 105 PRO A CA 1
ATOM 831 C C . PRO A 1 105 ? -7.731 0.553 15.318 1.00 70.38 105 PRO A C 1
ATOM 833 O O . PRO A 1 105 ? -6.816 0.317 14.524 1.00 70.38 105 PRO A O 1
ATOM 836 N N . SER A 1 106 ? -8.934 0.954 14.895 1.00 68.25 106 SER A N 1
ATOM 837 C CA . SER A 1 106 ? -9.293 1.091 13.470 1.00 68.25 106 SER A CA 1
ATOM 838 C C . SER A 1 106 ? -8.390 2.091 12.734 1.00 68.25 106 SER A C 1
ATOM 840 O O . SER A 1 106 ? -7.982 1.841 11.602 1.00 68.25 106 SER A O 1
ATOM 842 N N . ALA A 1 107 ? -7.987 3.174 13.406 1.00 68.12 107 ALA A N 1
ATOM 843 C CA . ALA A 1 107 ? -7.036 4.157 12.883 1.00 68.12 107 ALA A CA 1
ATOM 844 C C . ALA A 1 107 ? -5.634 3.569 12.635 1.00 68.12 107 ALA A C 1
ATOM 846 O O . ALA A 1 107 ? -4.971 3.930 11.663 1.00 68.12 107 ALA A O 1
ATOM 847 N N . PHE A 1 108 ? -5.185 2.639 13.484 1.00 72.19 108 PHE A N 1
ATOM 848 C CA . PHE A 1 108 ? -3.903 1.958 13.297 1.00 72.19 108 PHE A CA 1
ATOM 849 C C . PHE A 1 108 ? -3.952 1.011 12.093 1.00 72.19 108 PHE A C 1
ATOM 851 O O . PHE A 1 108 ? -3.035 0.985 11.277 1.00 72.19 108 PHE A O 1
ATOM 858 N N . VAL A 1 109 ? -5.059 0.286 11.930 1.00 72.69 109 VAL A N 1
ATOM 859 C CA . VAL A 1 109 ? -5.267 -0.599 10.776 1.00 72.69 109 VAL A CA 1
ATOM 860 C C . VAL A 1 109 ? -5.372 0.177 9.472 1.00 72.69 109 VAL A C 1
ATOM 862 O O . VAL A 1 109 ? -4.769 -0.218 8.477 1.00 72.69 109 VAL A O 1
ATOM 865 N N . ALA A 1 110 ? -6.086 1.299 9.488 1.00 71.44 110 ALA A N 1
ATOM 866 C CA . ALA A 1 110 ? -6.172 2.212 8.361 1.00 71.44 110 ALA A CA 1
ATOM 867 C C . ALA A 1 110 ? -4.787 2.677 7.896 1.00 71.44 110 ALA A C 1
ATOM 869 O O . ALA A 1 110 ? -4.468 2.636 6.706 1.00 71.44 110 ALA A O 1
ATOM 870 N N . PHE A 1 111 ? -3.958 3.082 8.859 1.00 74.75 111 PHE A N 1
ATOM 871 C CA . PHE A 1 111 ? -2.591 3.512 8.615 1.00 74.75 111 PHE A CA 1
ATOM 872 C C . PHE A 1 111 ? -1.729 2.387 8.024 1.00 74.75 111 PHE A C 1
ATOM 874 O O . PHE A 1 111 ? -1.058 2.597 7.015 1.00 74.75 111 PHE A O 1
ATOM 881 N N . GLU A 1 112 ? -1.791 1.185 8.597 1.00 77.38 112 GLU A N 1
ATOM 882 C CA . GLU A 1 112 ? -0.997 0.041 8.138 1.00 77.38 112 GLU A CA 1
ATOM 883 C C . GLU A 1 112 ? -1.418 -0.427 6.732 1.00 77.38 112 GLU A C 1
ATOM 885 O O . GLU A 1 112 ? -0.570 -0.696 5.881 1.00 77.38 112 GLU A O 1
ATOM 890 N N . LEU A 1 113 ? -2.725 -0.463 6.445 1.00 78.75 113 LEU A N 1
ATOM 891 C CA . LEU A 1 113 ? -3.259 -0.784 5.116 1.00 78.75 113 LEU A CA 1
ATOM 892 C C . LEU A 1 113 ? -2.815 0.235 4.067 1.00 78.75 113 LEU A C 1
ATOM 894 O O . LEU A 1 113 ? -2.343 -0.151 2.997 1.00 78.75 113 LEU A O 1
ATOM 898 N N . PHE A 1 114 ? -2.921 1.527 4.378 1.00 79.44 114 PHE A N 1
ATOM 899 C CA . PHE A 1 114 ? -2.443 2.588 3.496 1.00 79.44 114 PHE A CA 1
ATOM 900 C C . PHE A 1 114 ? -0.946 2.432 3.197 1.00 79.44 114 PHE A C 1
ATOM 902 O O . PHE A 1 114 ? -0.518 2.536 2.045 1.00 79.44 114 PHE A O 1
ATOM 909 N N . TRP A 1 115 ? -0.150 2.127 4.222 1.00 79.50 115 TRP A N 1
ATOM 910 C CA . TRP A 1 115 ? 1.290 1.991 4.065 1.00 79.50 115 TRP A CA 1
ATOM 911 C C . TRP A 1 115 ? 1.700 0.792 3.223 1.00 79.50 115 TRP A C 1
ATOM 913 O O . TRP A 1 115 ? 2.586 0.875 2.363 1.00 79.50 115 TRP A O 1
ATOM 923 N N . ASN A 1 116 ? 1.036 -0.335 3.455 1.00 80.38 116 ASN A N 1
ATOM 924 C CA . ASN A 1 116 ? 1.315 -1.535 2.699 1.00 80.38 116 ASN A CA 1
ATOM 925 C C . ASN A 1 116 ? 0.904 -1.391 1.233 1.00 80.38 116 ASN A C 1
ATOM 927 O O . ASN A 1 116 ? 1.643 -1.840 0.357 1.00 80.38 116 ASN A O 1
ATOM 931 N N . LEU A 1 117 ? -0.213 -0.711 0.952 1.00 82.31 117 LEU A N 1
ATOM 932 C CA . LEU A 1 117 ? -0.599 -0.375 -0.415 1.00 82.31 117 LEU A CA 1
ATOM 933 C C . LEU A 1 117 ? 0.502 0.433 -1.107 1.00 82.31 117 LEU A C 1
ATOM 935 O O . LEU A 1 117 ? 0.915 0.097 -2.213 1.00 82.31 117 LEU A O 1
ATOM 939 N N . LEU A 1 118 ? 1.010 1.475 -0.448 1.00 81.44 118 LEU A N 1
ATOM 940 C CA . LEU A 1 118 ? 2.050 2.334 -1.011 1.00 81.44 118 LEU A CA 1
ATOM 941 C C . LEU A 1 118 ? 3.338 1.538 -1.277 1.00 81.44 118 LEU A C 1
ATOM 943 O O . LEU A 1 118 ? 3.942 1.657 -2.343 1.00 81.44 118 LEU A O 1
ATOM 947 N N . THR A 1 119 ? 3.700 0.643 -0.359 1.00 79.31 119 THR A N 1
ATOM 948 C CA . THR A 1 119 ? 4.852 -0.257 -0.504 1.00 79.31 119 THR A CA 1
ATOM 949 C C . THR A 1 119 ? 4.671 -1.231 -1.671 1.00 79.31 119 THR A C 1
ATOM 951 O O . THR A 1 119 ? 5.600 -1.428 -2.455 1.00 79.31 119 THR A O 1
ATOM 954 N N . LEU A 1 120 ? 3.478 -1.808 -1.844 1.00 81.31 120 LEU A N 1
ATOM 955 C CA . LEU A 1 120 ? 3.150 -2.680 -2.977 1.00 81.31 120 LEU A CA 1
ATOM 956 C C . LEU A 1 120 ? 3.213 -1.930 -4.309 1.00 81.31 120 LEU A C 1
ATOM 958 O O . LEU A 1 120 ? 3.795 -2.438 -5.265 1.00 81.31 120 LEU A O 1
ATOM 962 N N . LEU A 1 121 ? 2.677 -0.709 -4.370 1.00 82.81 121 LEU A N 1
ATOM 963 C CA . LEU A 1 121 ? 2.731 0.125 -5.572 1.00 82.81 121 LEU A CA 1
ATOM 964 C C . LEU A 1 121 ? 4.175 0.453 -5.965 1.00 82.81 121 LEU A C 1
ATOM 966 O O . LEU A 1 121 ? 4.535 0.319 -7.132 1.00 82.81 121 LEU A O 1
ATOM 970 N N . VAL A 1 122 ? 5.016 0.834 -4.999 1.00 80.56 122 VAL A N 1
ATOM 971 C CA . VAL A 1 122 ? 6.434 1.121 -5.251 1.00 80.56 122 VAL A CA 1
ATOM 972 C C . VAL A 1 122 ? 7.163 -0.148 -5.680 1.00 80.56 122 VAL A C 1
ATOM 974 O O . VAL A 1 122 ? 7.805 -0.153 -6.724 1.00 80.56 122 VAL A O 1
ATOM 977 N N . THR A 1 123 ? 7.052 -1.245 -4.932 1.00 80.38 123 THR A N 1
ATOM 978 C CA . THR A 1 123 ? 7.790 -2.486 -5.227 1.00 80.38 123 THR A CA 1
ATOM 979 C C . THR A 1 123 ? 7.400 -3.085 -6.573 1.00 80.38 123 THR A C 1
ATOM 981 O O . THR A 1 123 ? 8.263 -3.265 -7.432 1.00 80.38 123 THR A O 1
ATOM 984 N N . LEU A 1 124 ? 6.113 -3.339 -6.808 1.00 82.06 124 LEU A N 1
ATOM 985 C CA . LEU A 1 124 ? 5.650 -3.944 -8.055 1.00 82.06 124 LEU A CA 1
ATOM 986 C C . LEU A 1 124 ? 5.724 -2.960 -9.219 1.00 82.06 124 LEU A C 1
ATOM 988 O O . LEU A 1 124 ? 6.081 -3.372 -10.319 1.00 82.06 124 LEU A O 1
ATOM 992 N N . GLY A 1 125 ? 5.497 -1.664 -9.000 1.00 78.69 125 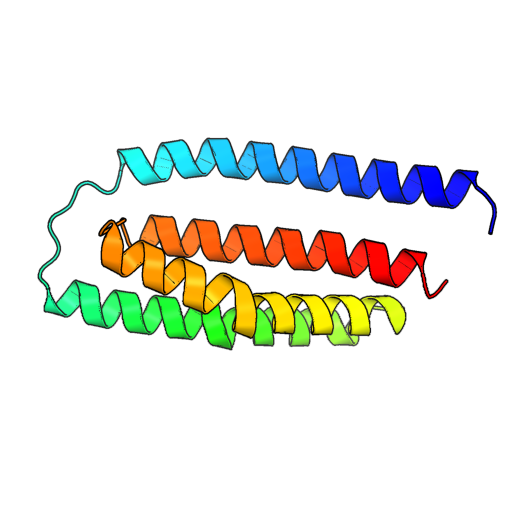GLY A N 1
ATOM 993 C CA . GLY A 1 125 ? 5.767 -0.639 -10.009 1.00 78.69 125 GLY A CA 1
ATOM 994 C C . GLY A 1 125 ? 7.225 -0.682 -10.475 1.00 78.69 125 GLY A C 1
ATOM 995 O O . GLY A 1 125 ? 7.486 -0.763 -11.674 1.00 78.69 125 GLY A O 1
ATOM 996 N N . THR A 1 126 ? 8.177 -0.732 -9.539 1.00 78.00 126 THR A N 1
ATOM 997 C CA . THR A 1 126 ? 9.611 -0.786 -9.866 1.00 78.00 126 THR A CA 1
ATOM 998 C C . THR A 1 126 ? 9.991 -2.103 -10.544 1.00 78.00 126 THR A C 1
ATOM 1000 O O . THR A 1 126 ? 10.670 -2.082 -11.565 1.00 78.00 126 THR A O 1
ATOM 1003 N N . ILE A 1 127 ? 9.534 -3.251 -10.030 1.00 80.44 127 ILE A N 1
ATOM 1004 C CA . ILE A 1 127 ? 9.819 -4.572 -10.619 1.00 80.44 127 ILE A CA 1
ATOM 1005 C C . ILE A 1 127 ? 9.295 -4.634 -12.051 1.00 80.44 127 ILE A C 1
ATOM 1007 O O . ILE A 1 127 ? 10.023 -5.003 -12.967 1.00 80.44 127 ILE A O 1
ATOM 1011 N N . THR A 1 128 ? 8.045 -4.236 -12.269 1.00 78.88 128 THR A N 1
ATOM 1012 C CA . THR A 1 128 ? 7.428 -4.349 -13.595 1.00 78.88 128 THR A CA 1
ATOM 1013 C C . THR A 1 128 ? 8.057 -3.369 -14.578 1.00 78.88 128 THR A C 1
ATOM 1015 O O . THR A 1 128 ? 8.261 -3.715 -15.736 1.00 78.88 128 THR A O 1
ATOM 1018 N N . TYR A 1 129 ? 8.465 -2.182 -14.120 1.00 73.56 129 TYR A N 1
ATOM 1019 C CA . TYR A 1 129 ? 9.297 -1.282 -14.917 1.00 73.56 129 TYR A CA 1
ATOM 1020 C C . TYR A 1 129 ? 10.651 -1.906 -15.287 1.00 73.56 129 TYR A C 1
ATOM 1022 O O . TYR A 1 129 ? 11.077 -1.766 -16.422 1.00 73.56 129 TYR A O 1
ATOM 1030 N N . LEU A 1 130 ? 11.306 -2.628 -14.374 1.00 75.31 130 LEU A N 1
ATOM 1031 C CA . LEU A 1 130 ? 12.613 -3.251 -14.618 1.00 75.31 130 LEU A CA 1
ATOM 1032 C C . LEU A 1 130 ? 12.573 -4.485 -15.533 1.00 75.31 130 LEU A C 1
ATOM 1034 O O . LEU A 1 130 ? 13.576 -4.777 -16.171 1.00 75.31 130 LEU A O 1
ATOM 1038 N N . TYR A 1 131 ? 11.465 -5.230 -15.563 1.00 71.25 131 TYR A N 1
ATOM 1039 C CA . TYR A 1 131 ? 11.341 -6.461 -16.360 1.00 71.25 131 TYR A CA 1
ATOM 1040 C C . TYR A 1 131 ? 10.769 -6.243 -17.765 1.00 71.25 131 TYR A C 1
ATOM 1042 O O . TYR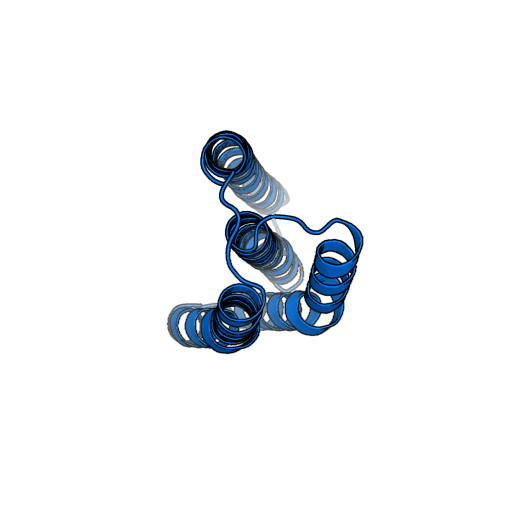 A 1 131 ? 10.982 -7.075 -18.643 1.00 71.25 131 TYR A O 1
ATOM 1050 N N . HIS A 1 132 ? 10.021 -5.159 -17.980 1.00 65.12 132 HIS A N 1
ATOM 1051 C CA . HIS A 1 132 ? 9.373 -4.854 -19.261 1.00 65.12 132 HIS A CA 1
ATOM 1052 C C . HIS A 1 132 ? 10.075 -3.732 -20.055 1.00 65.12 132 HIS A C 1
ATOM 1054 O O . HIS A 1 132 ? 9.519 -3.262 -21.049 1.00 65.12 132 HIS A O 1
ATOM 1060 N N . TYR A 1 133 ? 11.260 -3.297 -19.618 1.00 48.94 133 TYR A N 1
ATOM 1061 C CA . TYR A 1 133 ? 12.141 -2.318 -20.270 1.00 48.94 133 TYR A CA 1
ATOM 1062 C C . TYR A 1 133 ? 13.550 -2.904 -20.419 1.00 48.94 133 TYR A C 1
ATOM 1064 O O . TYR A 1 133 ? 14.269 -2.492 -21.360 1.00 48.94 133 TYR A O 1
#

Secondary structure (DSSP, 8-state):
--HHHHHHHHHHHHHHHHHHHHHHHHHHHHHHHH------HHHHHHHHHHHHHIIIIIHHHHHHHHHTTT---HHHHHHHHHHHHHIIIIIHHHHHHHHHHHT--HHHHHHHHHHHHHHHHHHHHHHHHHH--

pLDDT: mean 71.72, std 8.25, range [48.94, 83.19]

Sequence (133 aa):
MNSQKLILAVAVAGIALLVLEYFRRTFAGILIRKFDLSESVEVQLLSSFLINFVLCVMLPAVIYSALYPILPFTSLRSGFFIALFVFGVGQLPLTIRTYNQFRLPSAFVAFELFWNLLTLLVTLGTITYLYHY

Mean predicted aligned error: 10.18 Å

Radius of gyration: 17.08 Å; Cα contacts (8 Å, |Δi|>4): 89; chains: 1; bounding box: 46×22×45 Å

Foldseek 3Di:
DPPVVLVVLVVVLVVVVVVLVVVLVVVLVVVQVPPPDDDDPVVQVVLLVVLCCCLQPVVLVVVLVVCVVVPPDPLLNVLSVVLNVCLNPPVSVVLVVVCVVVVDDSVSSSSVSVSSSVNSSSVSSSVSVVPVD

Solvent-accessible surface area (backbone atoms only — not comparable to full-atom values): 7310 Å² total; per-residue (Å²): 129,67,68,67,60,55,52,50,52,52,50,53,51,50,50,53,50,50,55,47,52,54,52,49,56,58,50,51,58,52,48,66,73,68,65,82,72,94,68,57,72,67,60,50,50,53,51,46,50,51,50,45,50,44,61,66,49,47,47,54,50,50,53,47,63,64,44,56,83,70,52,88,44,71,38,34,53,51,13,39,51,51,24,49,48,48,36,59,71,49,52,46,58,52,52,53,54,48,38,73,72,68,68,57,57,65,70,55,52,53,51,51,52,53,50,50,46,53,50,33,34,53,52,34,20,50,51,30,40,66,75,70,107